Protein AF-A0A3A4ZQT6-F1 (afdb_monomer)

Solvent-accessible surface area (backbone atoms only — not comparable to full-atom values): 8982 Å² total; per-residue (Å²): 132,84,90,82,88,85,88,85,90,85,90,86,81,87,88,86,89,84,81,90,84,89,82,82,85,82,81,89,73,78,78,92,77,72,82,77,78,75,72,72,67,84,65,76,71,53,68,66,59,53,40,33,71,42,84,72,50,76,54,54,48,50,47,45,56,51,50,51,52,50,53,56,54,72,71,53,87,68,95,46,69,65,60,47,50,53,53,50,49,54,54,58,69,76,48,64,62,68,58,50,51,53,39,51,56,56,34,73,78,38,60,68,59,48,44,21,50,52,44,50,51,50,52,54,55,57,72,69,48,77,82,78,76,87,129

Structure (mmCIF, N/CA/C/O backbone):
data_AF-A0A3A4ZQT6-F1
#
_entry.id   AF-A0A3A4ZQT6-F1
#
loop_
_atom_site.group_PDB
_atom_site.id
_atom_site.type_symbol
_atom_site.label_atom_id
_atom_site.label_alt_id
_atom_site.label_comp_id
_atom_site.label_asym_id
_atom_site.label_entity_id
_atom_site.label_seq_id
_atom_site.pdbx_PDB_ins_code
_atom_site.Cartn_x
_atom_site.Cartn_y
_atom_site.Cartn_z
_atom_site.occupancy
_atom_site.B_iso_or_equiv
_atom_site.auth_seq_id
_atom_site.auth_comp_id
_atom_site.auth_asym_id
_atom_site.auth_atom_id
_atom_site.pdbx_PDB_model_num
ATOM 1 N N . MET A 1 1 ? -16.294 -46.267 60.891 1.00 39.03 1 MET A N 1
ATOM 2 C CA . MET A 1 1 ? -15.465 -46.347 62.117 1.00 39.03 1 MET A CA 1
ATOM 3 C C . MET A 1 1 ? -15.297 -44.947 62.706 1.00 39.03 1 MET A C 1
ATOM 5 O O . MET A 1 1 ? -14.992 -44.058 61.935 1.00 39.03 1 MET A O 1
ATOM 9 N N . LYS A 1 2 ? -15.489 -44.810 64.035 1.00 44.78 2 LYS A N 1
ATOM 10 C CA . LYS A 1 2 ? -15.024 -43.741 64.969 1.00 44.78 2 LYS A CA 1
ATOM 11 C C . LYS A 1 2 ? -15.373 -42.278 64.601 1.00 44.78 2 LYS A C 1
ATOM 13 O O . LYS A 1 2 ? -14.797 -41.729 63.682 1.00 44.78 2 LYS A O 1
ATOM 18 N N . LYS A 1 3 ? -16.395 -41.630 65.189 1.00 42.94 3 LYS A N 1
ATOM 19 C CA . LYS A 1 3 ? -16.565 -41.095 66.573 1.00 42.94 3 LYS A CA 1
ATOM 20 C C . LYS A 1 3 ? -15.438 -40.163 67.066 1.00 42.94 3 LYS A C 1
ATOM 22 O O . LYS A 1 3 ? -14.338 -40.662 67.283 1.00 42.94 3 LYS A O 1
ATOM 27 N N . ARG A 1 4 ? -15.829 -38.919 67.417 1.00 46.47 4 ARG A N 1
ATOM 28 C CA . ARG A 1 4 ? -15.564 -38.104 68.648 1.00 46.47 4 ARG A CA 1
ATOM 29 C C . ARG A 1 4 ? -15.387 -36.615 68.262 1.00 46.47 4 ARG A C 1
ATOM 31 O O . ARG A 1 4 ? -14.566 -36.330 67.406 1.00 46.47 4 ARG A O 1
ATOM 38 N N . LEU A 1 5 ? -16.289 -35.689 68.628 1.00 48.03 5 LEU A N 1
ATOM 39 C CA . LEU A 1 5 ? -16.426 -35.006 69.940 1.00 48.03 5 LEU A CA 1
ATOM 40 C C . LEU A 1 5 ? -15.076 -34.478 70.457 1.00 48.03 5 LEU A C 1
ATOM 42 O O . LEU A 1 5 ? -14.201 -35.285 70.738 1.00 48.03 5 LEU A O 1
ATOM 46 N N . ASP A 1 6 ? -14.891 -33.162 70.604 1.00 46.44 6 ASP A N 1
ATOM 47 C CA . ASP A 1 6 ? -15.310 -32.447 71.818 1.00 46.44 6 ASP A CA 1
ATOM 48 C C . ASP A 1 6 ? -15.060 -30.928 71.754 1.00 46.44 6 ASP A C 1
ATOM 50 O O . ASP A 1 6 ? -14.143 -30.437 71.098 1.00 46.44 6 ASP A O 1
ATOM 54 N N . ALA A 1 7 ? -15.908 -30.199 72.476 1.00 48.22 7 ALA A N 1
ATOM 55 C CA . ALA A 1 7 ? -15.808 -28.778 72.790 1.00 48.22 7 ALA A CA 1
ATOM 56 C C . ALA A 1 7 ? -15.095 -28.587 74.140 1.00 48.22 7 ALA A C 1
ATOM 58 O O . ALA A 1 7 ? -15.294 -29.422 75.009 1.00 48.22 7 ALA A O 1
ATOM 59 N N . THR A 1 8 ? -14.359 -27.485 74.369 1.00 49.69 8 THR A N 1
ATOM 60 C CA . THR A 1 8 ? -14.031 -26.887 75.701 1.00 49.69 8 THR A CA 1
ATOM 61 C C . THR A 1 8 ? -13.295 -25.547 75.457 1.00 49.69 8 THR A C 1
ATOM 63 O O . THR A 1 8 ? -12.245 -25.551 74.833 1.00 49.69 8 THR A O 1
ATOM 66 N N . ARG A 1 9 ? -13.846 -24.334 75.662 1.00 39.91 9 ARG A N 1
ATOM 67 C CA . ARG A 1 9 ? -14.143 -23.561 76.899 1.00 39.91 9 ARG A CA 1
ATOM 68 C C . ARG A 1 9 ? -12.942 -23.322 77.849 1.00 39.91 9 ARG A C 1
ATOM 70 O O . ARG A 1 9 ? -12.713 -24.140 78.724 1.00 39.91 9 ARG A O 1
ATOM 77 N N . ARG A 1 10 ? -12.315 -22.131 77.802 1.00 47.00 10 ARG A N 1
ATOM 78 C CA . ARG A 1 10 ? -12.367 -21.040 78.826 1.00 47.00 10 ARG A CA 1
ATOM 79 C C . ARG A 1 10 ? -11.116 -20.122 78.845 1.00 47.00 10 ARG A C 1
ATOM 81 O O . ARG A 1 10 ? -10.052 -20.551 78.420 1.00 47.00 10 ARG A O 1
ATOM 88 N N . PRO A 1 11 ? -11.266 -18.868 79.332 1.00 52.22 11 PRO A N 1
ATOM 89 C CA . PRO A 1 11 ? -10.244 -17.815 79.338 1.00 52.22 11 PRO A CA 1
ATOM 90 C C . PRO A 1 11 ? -9.460 -17.747 80.662 1.00 52.22 11 PRO A C 1
ATOM 92 O O . PRO A 1 11 ? -9.921 -18.261 81.681 1.00 52.22 11 PRO A O 1
ATOM 95 N N . ALA A 1 12 ? -8.332 -17.028 80.670 1.00 42.75 12 ALA A N 1
ATOM 96 C CA . ALA A 1 12 ? -7.641 -16.601 81.888 1.00 42.75 12 ALA A CA 1
ATOM 97 C C . ALA A 1 12 ? -7.101 -15.162 81.748 1.00 42.75 12 ALA A C 1
ATOM 99 O O . ALA A 1 12 ? -6.581 -14.771 80.705 1.00 42.75 12 ALA A O 1
ATOM 100 N N . LEU A 1 13 ? -7.301 -14.388 82.815 1.00 39.53 13 LEU A N 1
ATOM 101 C CA . LEU A 1 13 ? -6.990 -12.971 83.030 1.00 39.53 13 LEU A CA 1
ATOM 102 C C . LEU A 1 13 ? -5.545 -12.774 83.552 1.00 39.53 13 LEU A C 1
ATOM 104 O O . LEU A 1 13 ? -5.144 -13.583 84.377 1.00 39.53 13 LEU A O 1
ATOM 108 N N . LEU A 1 14 ? -4.868 -11.697 83.085 1.00 46.53 14 LEU A N 1
ATOM 109 C CA . LEU A 1 14 ? -4.000 -10.655 83.739 1.00 46.53 14 LEU A CA 1
ATOM 110 C C . LEU A 1 14 ? -3.048 -11.033 84.926 1.00 46.53 14 LEU A C 1
ATOM 112 O O . LEU A 1 14 ? -3.345 -12.014 85.592 1.00 46.53 14 LEU A O 1
ATOM 116 N N . PRO A 1 15 ? -1.976 -10.262 85.312 1.00 52.00 15 PRO A N 1
ATOM 117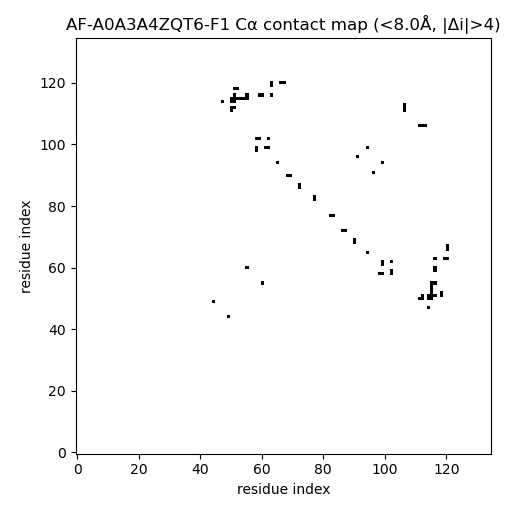 C CA . PRO A 1 15 ? -1.802 -8.791 85.200 1.00 52.00 15 PRO A CA 1
ATOM 118 C C . PRO A 1 15 ? -0.350 -8.203 85.063 1.00 52.00 15 PRO A C 1
ATOM 120 O O . PRO A 1 15 ? 0.651 -8.908 85.058 1.00 52.00 15 PRO A O 1
ATOM 123 N N . SER A 1 16 ? -0.305 -6.858 85.071 1.00 40.44 16 SER A N 1
ATOM 124 C CA . SER A 1 16 ? 0.651 -5.935 85.742 1.00 40.44 16 SER A CA 1
ATOM 125 C C . SER A 1 16 ? 1.959 -5.415 85.100 1.00 40.44 16 SER A C 1
ATOM 127 O O . SER A 1 16 ? 2.955 -6.112 84.971 1.00 40.44 16 SER A O 1
ATOM 129 N N . ASP A 1 17 ? 1.920 -4.083 84.909 1.00 39.50 17 ASP A N 1
ATOM 130 C CA . ASP A 1 17 ? 2.918 -3.035 85.208 1.00 39.50 17 ASP A CA 1
ATOM 131 C C . ASP A 1 17 ? 4.228 -2.888 84.410 1.00 39.50 17 ASP A C 1
ATOM 133 O O . ASP A 1 17 ? 5.159 -3.666 84.560 1.00 39.50 17 ASP A O 1
ATOM 137 N N . ALA A 1 18 ? 4.382 -1.738 83.721 1.00 41.12 18 ALA A N 1
ATOM 138 C CA . ALA A 1 18 ? 5.216 -0.615 84.206 1.00 41.12 18 ALA A CA 1
ATOM 139 C C . ALA A 1 18 ? 5.327 0.586 83.214 1.00 41.12 18 ALA A C 1
ATOM 141 O O . ALA A 1 18 ? 5.846 0.475 82.113 1.00 41.12 18 ALA A O 1
ATOM 142 N N . ARG A 1 19 ? 4.857 1.760 83.676 1.00 40.78 19 ARG A N 1
ATOM 143 C CA . ARG A 1 19 ? 5.402 3.150 83.574 1.00 40.78 19 ARG A CA 1
ATOM 144 C C . ARG A 1 19 ? 6.046 3.699 82.261 1.00 40.78 19 ARG A C 1
ATOM 146 O O . ARG A 1 19 ? 7.187 3.395 81.964 1.00 40.78 19 ARG A O 1
ATOM 153 N N . ARG A 1 20 ? 5.322 4.653 81.619 1.00 43.66 20 ARG A N 1
ATOM 154 C CA . ARG A 1 20 ? 5.610 6.086 81.216 1.00 43.66 20 ARG A CA 1
ATOM 155 C C . ARG A 1 20 ? 7.066 6.571 80.916 1.00 43.66 20 ARG A C 1
ATOM 157 O O . ARG A 1 20 ? 7.971 6.036 81.534 1.00 43.66 20 ARG A O 1
ATOM 164 N N . PRO A 1 21 ? 7.314 7.743 80.242 1.00 52.25 21 PRO A N 1
ATOM 165 C CA . PRO A 1 21 ? 6.452 8.654 79.439 1.00 52.25 21 PRO A CA 1
ATOM 166 C C . PRO A 1 21 ? 7.092 9.289 78.151 1.00 52.25 21 PRO A C 1
ATOM 168 O O . PRO A 1 21 ? 8.288 9.218 77.917 1.00 52.25 21 PRO A O 1
ATOM 171 N N . ARG A 1 22 ? 6.269 10.084 77.430 1.00 46.75 22 ARG A N 1
ATOM 172 C CA . ARG A 1 22 ? 6.587 11.308 76.636 1.00 46.75 22 ARG A CA 1
ATOM 173 C C . ARG A 1 22 ? 7.486 11.200 75.382 1.00 46.75 22 ARG A C 1
ATOM 175 O O . ARG A 1 22 ? 8.699 11.302 75.487 1.00 46.75 22 ARG A O 1
ATOM 182 N N . SER A 1 23 ? 6.876 11.391 74.205 1.00 43.75 23 SER A N 1
ATOM 183 C CA . SER A 1 23 ? 7.322 12.433 73.257 1.00 43.75 23 SER A CA 1
ATOM 184 C C . SER A 1 23 ? 6.226 12.828 72.240 1.00 43.75 23 SER A C 1
ATOM 186 O O . SER A 1 23 ? 5.641 12.013 71.541 1.00 43.75 23 SER A O 1
ATOM 188 N N . ARG A 1 24 ? 5.893 14.124 72.280 1.00 46.09 24 ARG A N 1
ATOM 189 C CA . ARG A 1 24 ? 5.515 15.064 71.203 1.00 46.09 24 ARG A CA 1
ATOM 190 C C . ARG A 1 24 ? 4.804 14.541 69.932 1.00 46.09 24 ARG A C 1
ATOM 192 O O . ARG A 1 24 ? 5.406 13.892 69.090 1.00 46.09 24 ARG A O 1
ATOM 199 N N . ARG A 1 25 ? 3.567 15.021 69.721 1.00 48.22 25 ARG A N 1
ATOM 200 C CA . ARG A 1 25 ? 2.979 15.248 68.378 1.00 48.22 25 ARG A CA 1
ATOM 201 C C . ARG A 1 25 ? 3.705 16.424 67.689 1.00 48.22 25 ARG A C 1
ATOM 203 O O . ARG A 1 25 ? 4.203 17.301 68.399 1.00 48.22 25 ARG A O 1
ATOM 210 N N . PRO A 1 26 ? 3.738 16.466 66.348 1.00 48.00 26 PRO A N 1
ATOM 211 C CA . PRO A 1 26 ? 2.718 17.231 65.617 1.00 48.00 26 PRO A CA 1
ATOM 212 C C . PRO A 1 26 ? 2.108 16.413 64.463 1.00 48.00 26 PRO A C 1
ATOM 214 O O . PRO A 1 26 ? 2.776 15.623 63.814 1.00 48.00 26 PRO A O 1
ATOM 217 N N . VAL A 1 27 ? 0.779 16.390 64.352 1.00 53.94 27 VAL A N 1
ATOM 218 C CA . VAL A 1 27 ? 0.007 17.191 63.379 1.00 53.94 27 VAL A CA 1
ATOM 219 C C . VAL A 1 27 ? 0.443 16.896 61.944 1.00 53.94 27 VAL A C 1
ATOM 221 O O . VAL A 1 27 ? 1.328 17.524 61.378 1.00 53.94 27 VAL A O 1
ATOM 224 N N . SER A 1 28 ? -0.249 15.908 61.391 1.00 50.06 28 SER A N 1
ATOM 225 C CA . SER A 1 28 ? -0.410 15.610 59.976 1.00 50.06 28 SER A CA 1
ATOM 226 C C . SER A 1 28 ? -0.653 16.880 59.158 1.00 50.06 28 SER A C 1
ATOM 228 O O . SER A 1 28 ? -1.742 17.452 59.193 1.00 50.06 28 SER A O 1
ATOM 230 N N . TRP A 1 29 ? 0.365 17.294 58.411 1.00 49.66 29 TRP A N 1
ATOM 231 C CA . TRP A 1 29 ? 0.215 18.132 57.230 1.00 49.66 29 TRP A CA 1
ATOM 232 C C . TRP A 1 29 ? 0.262 17.220 56.009 1.00 49.66 29 TRP A C 1
ATOM 234 O O . TRP A 1 29 ? 1.176 16.413 55.845 1.00 49.66 29 TRP A O 1
ATOM 244 N N . LEU A 1 30 ? -0.806 17.304 55.224 1.00 51.81 30 LEU A N 1
ATOM 245 C CA . LEU A 1 30 ? -1.047 16.556 53.999 1.00 51.81 30 LEU A CA 1
ATOM 246 C C . LEU A 1 30 ? 0.153 16.653 53.045 1.00 51.81 30 LEU A C 1
ATOM 248 O O . LEU A 1 30 ? 0.720 17.740 52.907 1.00 51.81 30 LEU A O 1
ATOM 252 N N . PRO A 1 31 ? 0.513 15.582 52.316 1.00 48.66 31 PRO A N 1
ATOM 253 C CA . PRO A 1 31 ? 1.413 15.742 51.195 1.00 48.66 31 PRO A CA 1
ATOM 254 C C . PRO A 1 31 ? 0.663 16.538 50.123 1.00 48.66 31 PRO A C 1
ATOM 256 O O . PRO A 1 31 ? -0.303 16.060 49.526 1.00 48.66 31 PRO A O 1
ATOM 259 N N . ALA A 1 32 ? 1.124 17.758 49.860 1.00 52.16 32 ALA A N 1
ATOM 260 C CA . ALA A 1 32 ? 0.798 18.547 48.675 1.00 52.16 32 ALA A CA 1
ATOM 261 C C . ALA A 1 32 ? 1.402 17.903 47.405 1.00 52.16 32 ALA A C 1
ATOM 263 O O . ALA A 1 32 ? 2.110 18.544 46.641 1.00 52.16 32 ALA A O 1
ATOM 264 N N . ALA A 1 33 ? 1.166 16.604 47.208 1.00 50.59 33 ALA A N 1
ATOM 265 C CA . ALA A 1 33 ? 1.690 15.799 46.105 1.00 50.59 33 ALA A CA 1
ATOM 266 C C . ALA A 1 33 ? 0.570 15.184 45.243 1.00 50.59 33 ALA A C 1
ATOM 268 O O . ALA A 1 33 ? 0.841 14.383 44.357 1.00 50.59 33 ALA A O 1
ATOM 269 N N . GLY A 1 34 ? -0.694 15.541 45.501 1.00 47.28 34 GLY A N 1
ATOM 270 C CA . GLY A 1 34 ? -1.856 14.964 44.814 1.00 47.28 34 GLY A CA 1
ATOM 271 C C . GLY A 1 34 ? -2.470 15.819 43.702 1.00 47.28 34 GLY A C 1
ATOM 272 O O . GLY A 1 34 ? -3.300 15.309 42.960 1.00 47.28 34 GLY A O 1
ATOM 273 N N . LEU A 1 35 ? -2.103 17.099 43.561 1.00 49.53 35 LEU A N 1
ATOM 274 C CA . LEU A 1 35 ? -2.874 18.045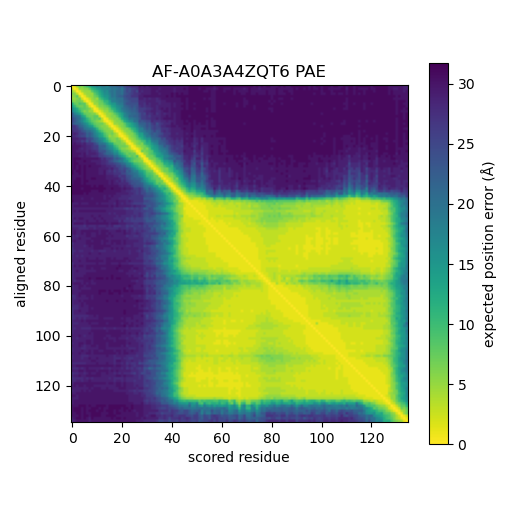 42.733 1.00 49.53 35 LEU A CA 1
ATOM 275 C C . LEU A 1 35 ? -2.180 18.521 41.442 1.00 49.53 35 LEU A C 1
ATOM 277 O O . LEU A 1 35 ? -2.646 19.470 40.824 1.00 49.53 35 LEU A O 1
ATOM 281 N N . VAL A 1 36 ? -1.085 17.885 41.015 1.00 48.41 36 VAL A N 1
ATOM 282 C CA . VAL A 1 36 ? -0.450 18.188 39.709 1.00 48.41 36 VAL A CA 1
ATOM 283 C C . VAL A 1 36 ? -0.774 17.123 38.647 1.00 48.41 36 VAL A C 1
ATOM 285 O O . VAL A 1 36 ? -0.687 17.394 37.456 1.00 48.41 36 VAL A O 1
ATOM 288 N N . LEU A 1 37 ? -1.248 15.935 39.041 1.00 50.94 37 LEU A N 1
ATOM 289 C CA . LEU A 1 37 ? -1.522 14.821 38.115 1.00 50.94 37 LEU A CA 1
ATOM 290 C C . LEU A 1 37 ? -2.944 14.788 37.522 1.00 50.94 37 LEU A C 1
ATOM 292 O O . LEU A 1 37 ? -3.223 13.942 36.681 1.00 50.94 37 LEU A O 1
ATOM 296 N N . LEU A 1 38 ? -3.841 15.701 37.911 1.00 49.47 38 LEU A N 1
ATOM 297 C CA . LEU A 1 38 ? -5.243 15.715 37.447 1.00 49.47 38 LEU A CA 1
ATOM 298 C C . LEU A 1 38 ? -5.542 16.774 36.371 1.00 49.47 38 LEU A C 1
ATOM 300 O O . LEU A 1 38 ? -6.699 16.987 36.026 1.00 49.47 38 LEU A O 1
ATOM 304 N N . LEU A 1 39 ? -4.508 17.416 35.815 1.00 48.28 39 LEU A N 1
ATOM 305 C CA . LEU A 1 39 ? -4.633 18.320 34.663 1.00 48.28 39 LEU A CA 1
ATOM 306 C C . LEU A 1 39 ? -4.357 17.624 33.320 1.00 48.28 39 LEU A C 1
ATOM 308 O O . LEU A 1 39 ? -4.200 18.298 32.302 1.00 48.28 39 LEU A O 1
ATOM 312 N N . PHE A 1 40 ? -4.358 16.285 33.277 1.00 51.97 40 PHE A N 1
ATOM 313 C CA . PHE A 1 40 ? -4.668 15.580 32.032 1.00 51.97 40 PHE A CA 1
ATOM 314 C C . PHE A 1 40 ? -6.156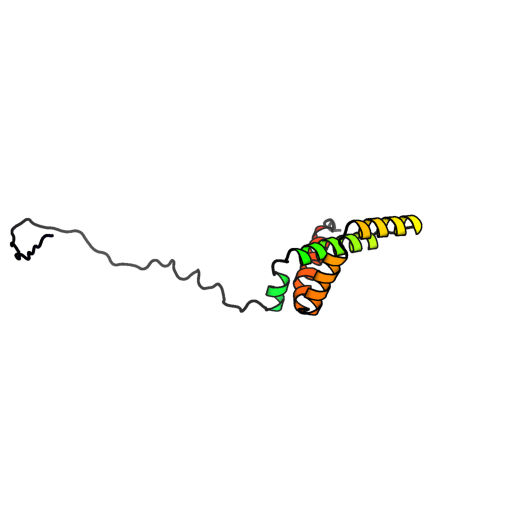 15.776 31.773 1.00 51.97 40 PHE A C 1
ATOM 316 O O . PHE A 1 40 ? -7.007 14.981 32.164 1.00 51.97 40 PHE A O 1
ATOM 323 N N . SER A 1 41 ? -6.449 16.935 31.192 1.00 49.59 41 SER A N 1
ATOM 324 C CA . SER A 1 41 ? -7.745 17.288 30.653 1.00 49.59 41 SER A CA 1
ATOM 325 C C . SER A 1 41 ? -8.288 16.085 29.895 1.00 49.59 41 SER A C 1
ATOM 327 O O . SER A 1 41 ? -7.696 15.653 28.907 1.00 49.59 41 SER A O 1
ATOM 329 N N . CYS A 1 42 ? -9.424 15.562 30.350 1.00 56.16 42 CYS A N 1
ATOM 330 C CA . CYS A 1 42 ? -10.305 14.703 29.573 1.00 56.16 42 CYS A CA 1
ATOM 331 C C . CYS A 1 42 ? -10.887 15.502 28.393 1.00 56.16 42 CYS A C 1
ATOM 333 O O . CYS A 1 42 ? -12.100 15.654 28.276 1.00 56.16 42 CYS A O 1
ATOM 335 N N . GLN A 1 43 ? -10.037 16.063 27.530 1.00 60.19 43 GLN A N 1
ATOM 336 C CA . GLN A 1 43 ? -10.448 16.350 26.168 1.00 60.19 43 GLN A CA 1
ATOM 337 C C . GLN A 1 43 ? -10.690 14.981 25.555 1.00 60.19 43 GLN A C 1
ATOM 339 O O . GLN A 1 43 ? -9.767 14.178 25.436 1.00 60.19 43 GLN A O 1
ATOM 344 N N . SER A 1 44 ? -11.955 14.678 25.265 1.00 61.84 44 SER A N 1
ATOM 345 C CA . SER A 1 44 ? -12.299 13.547 24.414 1.00 61.84 44 SER A CA 1
ATOM 346 C C . SER A 1 44 ? -11.396 13.628 23.191 1.00 61.84 44 SER A C 1
ATOM 348 O O . SER A 1 44 ? -11.478 14.617 22.459 1.00 61.84 44 SER A O 1
ATOM 350 N N . ALA A 1 45 ? -10.489 12.658 23.042 1.00 68.88 45 ALA A N 1
ATOM 351 C CA . ALA A 1 45 ? -9.594 12.602 21.899 1.00 68.88 45 ALA A CA 1
ATOM 352 C C . ALA A 1 45 ? -10.454 12.746 20.642 1.00 68.88 45 ALA A C 1
ATOM 354 O O . ALA A 1 45 ? -11.467 12.051 20.518 1.00 68.88 45 ALA A O 1
ATOM 355 N N . ASP A 1 46 ? -10.099 13.698 19.777 1.00 87.50 46 ASP A N 1
ATOM 356 C CA . ASP A 1 46 ? -10.783 13.887 18.502 1.00 87.50 46 ASP A CA 1
ATOM 357 C C . ASP A 1 46 ? -10.860 12.515 17.813 1.00 87.50 46 ASP A C 1
ATOM 359 O O . ASP A 1 46 ? -9.809 11.901 17.591 1.00 87.50 46 ASP A O 1
ATOM 363 N N . PRO A 1 47 ? -12.065 11.989 17.521 1.00 87.50 47 PRO A N 1
ATOM 364 C CA . PRO A 1 47 ? -12.213 10.651 16.959 1.00 87.50 47 PRO A CA 1
ATOM 365 C C . PRO A 1 47 ? -11.437 10.487 15.647 1.00 87.50 47 PRO A C 1
ATOM 367 O O . PRO A 1 47 ? -10.955 9.395 15.354 1.00 87.50 47 PRO A O 1
ATOM 370 N N . VAL A 1 48 ? -11.249 11.570 14.886 1.00 90.06 48 VAL A N 1
ATOM 371 C CA . VAL A 1 48 ? -10.444 11.563 13.660 1.00 90.06 48 VAL A CA 1
ATOM 372 C C . VAL A 1 48 ? -8.961 11.398 13.981 1.00 90.06 48 VAL A C 1
ATOM 374 O O . VAL A 1 48 ? -8.269 10.621 13.323 1.00 90.06 48 VAL A O 1
ATOM 377 N N . GLN A 1 49 ? -8.463 12.113 14.991 1.00 90.31 49 GLN A N 1
ATOM 378 C CA . GLN A 1 49 ? -7.069 12.011 15.415 1.00 90.31 49 GLN A CA 1
ATOM 379 C C . GLN A 1 49 ? -6.769 10.631 16.010 1.00 90.31 49 GLN A C 1
ATOM 381 O O . GLN A 1 49 ? -5.750 10.030 15.677 1.00 90.31 49 GLN A O 1
ATOM 386 N N . ALA A 1 50 ? -7.693 10.091 16.808 1.00 91.19 50 ALA A N 1
ATOM 387 C CA . ALA A 1 50 ? -7.581 8.745 17.355 1.00 91.19 50 ALA A CA 1
ATOM 388 C C . ALA A 1 50 ? -7.500 7.676 16.252 1.00 91.19 50 ALA A C 1
ATOM 390 O O . ALA A 1 50 ? -6.712 6.738 16.366 1.00 91.19 50 ALA A O 1
ATOM 391 N N . GLU A 1 51 ? -8.268 7.823 15.166 1.00 93.12 51 GLU A N 1
ATOM 392 C CA . GLU A 1 51 ? -8.196 6.886 14.041 1.00 93.12 51 GLU A CA 1
ATOM 393 C C . GLU A 1 51 ? -6.886 7.032 13.257 1.00 93.12 51 GLU A C 1
ATOM 395 O O . GLU A 1 51 ? -6.282 6.023 12.906 1.00 93.12 51 GLU A O 1
ATOM 400 N N . LYS A 1 52 ? -6.391 8.257 13.030 1.00 93.69 52 LYS A N 1
ATOM 401 C CA . LYS A 1 52 ? -5.090 8.485 12.368 1.00 93.69 52 LYS A CA 1
ATOM 402 C C . LYS A 1 52 ? -3.927 7.836 13.118 1.00 93.69 52 LYS A C 1
ATOM 404 O O . LYS A 1 52 ? -3.050 7.247 12.492 1.00 93.69 52 LYS A O 1
ATOM 409 N N . GLU A 1 53 ? -3.929 7.938 14.444 1.00 92.75 53 GLU A N 1
ATOM 410 C CA . GLU A 1 53 ? -2.864 7.422 15.315 1.00 92.75 53 GLU A CA 1
ATOM 411 C C . GLU A 1 53 ? -3.030 5.934 15.661 1.00 92.75 53 GLU A C 1
ATOM 413 O O . GLU A 1 53 ? -2.177 5.338 16.329 1.00 92.75 53 GLU A O 1
ATOM 418 N N . ARG A 1 54 ? -4.115 5.302 15.200 1.00 94.56 54 ARG A N 1
ATOM 419 C CA . ARG A 1 54 ? -4.390 3.896 15.482 1.00 94.56 54 ARG A CA 1
ATOM 420 C C . ARG A 1 54 ? -3.270 2.997 14.955 1.00 94.56 54 ARG A C 1
ATOM 422 O O . ARG A 1 54 ? -2.754 3.144 13.846 1.00 94.56 54 ARG A O 1
ATOM 429 N N . ILE A 1 55 ? -2.958 1.960 15.730 1.00 95.56 55 ILE A N 1
ATOM 430 C CA . ILE A 1 55 ? -2.040 0.899 15.313 1.00 95.56 55 ILE A CA 1
ATOM 431 C C . ILE A 1 55 ? -2.632 0.141 14.118 1.00 95.56 55 ILE A C 1
ATOM 433 O O . ILE A 1 55 ? -3.717 -0.442 14.200 1.00 95.56 55 ILE A O 1
ATOM 437 N N . LEU A 1 56 ? -1.878 0.111 13.020 1.00 96.62 56 LEU A N 1
ATOM 438 C CA . LEU A 1 56 ? -2.222 -0.645 11.820 1.00 96.62 56 LEU A CA 1
ATOM 439 C C . LEU A 1 56 ? -2.133 -2.151 12.072 1.00 96.62 56 LEU A C 1
ATOM 441 O O . LEU A 1 56 ? -1.149 -2.644 12.631 1.00 96.62 56 LEU A O 1
ATOM 445 N N . GLY A 1 57 ? -3.134 -2.893 11.605 1.00 96.38 57 GLY A N 1
ATOM 446 C CA . GLY A 1 57 ? -3.118 -4.351 11.578 1.00 96.38 57 GLY A CA 1
ATOM 447 C C . GLY A 1 57 ? -2.134 -4.913 10.539 1.00 96.38 57 GLY A C 1
ATOM 448 O O . GLY A 1 57 ? -1.628 -4.169 9.700 1.00 96.38 57 GLY A O 1
ATOM 449 N N . PRO A 1 58 ? -1.860 -6.231 10.550 1.00 96.88 58 PRO A N 1
ATOM 450 C CA . PRO A 1 58 ? -0.886 -6.846 9.644 1.00 96.88 58 PRO A CA 1
ATOM 451 C C . PRO A 1 58 ? -1.175 -6.615 8.157 1.00 96.88 58 PRO A C 1
ATOM 453 O O . PRO A 1 58 ? -0.248 -6.370 7.393 1.00 96.88 58 PRO A O 1
ATOM 456 N N . ASP A 1 59 ? -2.442 -6.684 7.754 1.00 96.69 59 ASP A N 1
ATOM 457 C CA . ASP A 1 59 ? -2.850 -6.505 6.356 1.00 96.69 59 ASP A CA 1
ATOM 458 C C . ASP A 1 59 ? -2.844 -5.035 5.926 1.00 96.69 59 ASP A C 1
ATOM 460 O O . ASP A 1 59 ? -2.481 -4.725 4.797 1.00 96.69 59 ASP A O 1
ATOM 464 N N . GLU A 1 60 ? -3.152 -4.115 6.841 1.00 97.12 60 GLU A N 1
ATOM 465 C CA . GLU A 1 60 ? -3.039 -2.675 6.584 1.00 97.12 60 GLU A CA 1
ATOM 466 C C . GLU A 1 60 ? -1.574 -2.257 6.434 1.00 97.12 60 GLU A C 1
ATOM 468 O O . GLU A 1 60 ? -1.245 -1.483 5.542 1.00 97.12 60 GLU A O 1
ATOM 473 N N . ARG A 1 61 ? -0.674 -2.798 7.267 1.00 97.38 61 ARG A N 1
ATOM 474 C CA . ARG A 1 61 ? 0.774 -2.576 7.116 1.00 97.38 61 ARG A CA 1
ATOM 475 C C . ARG A 1 61 ? 1.285 -3.112 5.781 1.00 97.38 61 ARG A C 1
ATOM 477 O O . ARG A 1 61 ? 2.044 -2.428 5.109 1.00 97.38 61 ARG A O 1
ATOM 484 N N . TYR A 1 62 ? 0.812 -4.289 5.379 1.00 97.50 62 TYR A N 1
ATOM 485 C CA . TYR A 1 62 ? 1.153 -4.871 4.083 1.00 97.50 62 TYR A CA 1
ATOM 486 C C . TYR A 1 62 ? 0.670 -4.003 2.909 1.00 97.50 62 TYR A C 1
ATOM 488 O O . TYR A 1 62 ? 1.404 -3.803 1.945 1.00 97.50 62 TYR A O 1
ATOM 496 N N . LEU A 1 63 ? -0.531 -3.417 3.011 1.00 97.25 63 LEU A N 1
ATOM 497 C CA . LEU A 1 63 ? -1.010 -2.425 2.043 1.00 97.25 63 LEU A CA 1
ATOM 498 C C . LEU A 1 63 ? -0.132 -1.169 2.013 1.00 97.25 63 LEU A C 1
ATOM 500 O O . LEU A 1 63 ? 0.162 -0.674 0.930 1.00 97.25 63 LEU A O 1
ATOM 504 N N . VAL A 1 64 ? 0.298 -0.655 3.170 1.00 97.56 64 VAL A N 1
ATOM 505 C CA . VAL A 1 64 ? 1.216 0.496 3.228 1.00 97.56 64 VAL A CA 1
ATOM 506 C C . VAL A 1 64 ? 2.514 0.191 2.480 1.00 97.56 64 VAL A C 1
ATOM 508 O O . VAL A 1 64 ? 2.939 1.003 1.665 1.00 97.56 64 VAL A O 1
ATOM 511 N N . GLU A 1 65 ? 3.120 -0.974 2.707 1.00 97.25 65 GLU A N 1
ATOM 512 C CA . GLU A 1 65 ? 4.336 -1.401 1.998 1.00 97.25 65 GLU A CA 1
ATOM 513 C C . GLU A 1 65 ? 4.119 -1.465 0.480 1.00 97.25 65 GLU A C 1
ATOM 515 O O . GLU A 1 65 ? 4.928 -0.936 -0.286 1.00 97.25 65 GLU A O 1
ATOM 520 N N . TYR A 1 66 ? 2.997 -2.049 0.049 1.00 97.44 66 TYR A N 1
ATOM 521 C CA . TYR A 1 66 ? 2.619 -2.124 -1.362 1.00 97.44 66 TYR A CA 1
ATOM 522 C C . TYR A 1 66 ? 2.474 -0.738 -1.998 1.00 97.44 66 TYR A C 1
ATOM 524 O O . TYR A 1 66 ? 3.086 -0.457 -3.030 1.00 97.44 66 TYR A O 1
ATOM 532 N N . TYR A 1 67 ? 1.724 0.164 -1.359 1.00 97.00 67 TYR A N 1
ATOM 533 C CA . TYR A 1 67 ? 1.544 1.524 -1.863 1.00 97.00 67 TYR A CA 1
ATOM 534 C C . TYR A 1 67 ? 2.849 2.316 -1.878 1.00 97.00 67 TYR A C 1
ATOM 536 O O . TYR A 1 67 ? 3.092 3.046 -2.8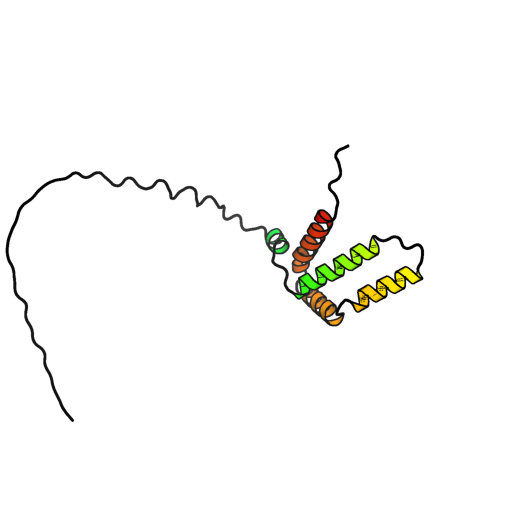33 1.00 97.00 67 TYR A O 1
ATOM 544 N N . MET A 1 68 ? 3.718 2.152 -0.878 1.00 96.44 68 MET A N 1
ATOM 545 C CA . MET A 1 68 ? 5.035 2.794 -0.887 1.00 96.44 68 MET A CA 1
ATOM 546 C C . MET A 1 68 ? 5.874 2.345 -2.087 1.00 96.44 68 MET A C 1
ATOM 548 O O . MET A 1 68 ? 6.501 3.188 -2.725 1.00 96.44 68 MET A O 1
ATOM 552 N N . LYS A 1 69 ? 5.831 1.057 -2.457 1.00 95.50 69 LYS A N 1
ATOM 553 C CA . LYS A 1 69 ? 6.524 0.554 -3.653 1.00 95.50 69 LYS A CA 1
ATOM 554 C C . LYS A 1 69 ? 5.949 1.103 -4.952 1.00 95.50 69 LYS A C 1
ATOM 556 O O . LYS A 1 69 ? 6.721 1.475 -5.833 1.00 95.50 69 LYS A O 1
ATOM 561 N N . ILE A 1 70 ? 4.624 1.212 -5.055 1.00 95.00 70 ILE A N 1
ATOM 562 C CA . ILE A 1 70 ? 3.982 1.866 -6.203 1.00 95.00 70 ILE A CA 1
ATOM 563 C C . ILE A 1 70 ? 4.408 3.333 -6.287 1.00 95.00 70 ILE A C 1
ATOM 565 O O . ILE A 1 70 ? 4.823 3.781 -7.347 1.0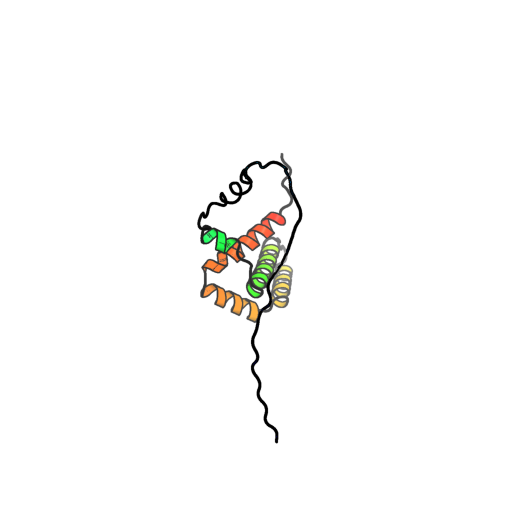0 95.00 70 ILE A O 1
ATOM 569 N N . ILE A 1 71 ? 4.374 4.068 -5.175 1.00 93.88 71 ILE A N 1
ATOM 570 C CA . ILE A 1 71 ? 4.764 5.483 -5.134 1.00 93.88 71 ILE A CA 1
ATOM 571 C C . ILE A 1 71 ? 6.234 5.666 -5.536 1.00 93.88 71 ILE A C 1
ATOM 573 O O . ILE A 1 71 ? 6.564 6.603 -6.259 1.00 93.88 71 ILE A O 1
ATOM 577 N N . GLU A 1 72 ? 7.136 4.800 -5.066 1.00 93.00 72 GLU A N 1
ATOM 578 C CA . GLU A 1 72 ? 8.548 4.807 -5.475 1.00 93.00 72 GLU A CA 1
ATOM 579 C C . GLU A 1 72 ? 8.709 4.552 -6.975 1.00 93.00 72 GLU A C 1
ATOM 581 O O . GLU A 1 72 ? 9.509 5.223 -7.622 1.00 93.00 72 GLU A O 1
ATOM 586 N N . PHE A 1 73 ? 7.948 3.605 -7.523 1.00 94.38 73 PHE A N 1
ATOM 587 C CA . PHE A 1 73 ? 7.936 3.298 -8.948 1.00 94.38 73 PHE A CA 1
ATOM 588 C C . PHE A 1 73 ? 7.385 4.456 -9.787 1.00 94.38 73 PHE A C 1
ATOM 590 O O . PH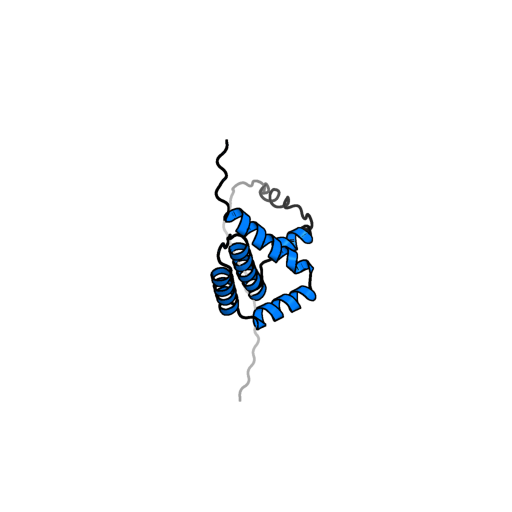E A 1 73 ? 7.975 4.807 -10.799 1.00 94.38 73 PHE A O 1
ATOM 597 N N . GLU A 1 74 ? 6.300 5.098 -9.356 1.00 91.81 74 GLU A N 1
ATOM 598 C CA . GLU A 1 74 ? 5.691 6.232 -10.064 1.00 91.81 74 GLU A CA 1
ATOM 599 C C . GLU A 1 74 ? 6.570 7.488 -10.066 1.00 91.81 74 GLU A C 1
ATOM 601 O O . GLU A 1 74 ? 6.464 8.307 -10.975 1.00 91.81 74 GLU A O 1
ATOM 606 N N . LYS A 1 75 ? 7.447 7.645 -9.067 1.00 91.06 75 LYS A N 1
ATOM 607 C CA . LYS A 1 75 ? 8.431 8.737 -9.013 1.00 91.06 75 LYS A CA 1
ATOM 608 C C . LYS A 1 75 ? 9.613 8.537 -9.961 1.00 91.06 75 LYS A C 1
ATOM 610 O O . LYS A 1 75 ? 10.359 9.488 -10.178 1.00 91.06 75 LYS A O 1
ATOM 615 N N . GLN A 1 76 ? 9.830 7.323 -10.461 1.00 89.38 76 GLN A N 1
ATOM 616 C CA . GLN A 1 76 ? 10.904 7.049 -11.409 1.00 89.38 76 GLN A CA 1
ATOM 617 C C . GLN A 1 76 ? 10.470 7.490 -12.806 1.00 89.38 76 GLN A C 1
ATOM 619 O O . GLN A 1 76 ? 9.402 7.116 -13.290 1.00 89.38 76 GLN A O 1
ATOM 624 N N . GLU A 1 77 ? 11.316 8.280 -13.459 1.00 87.19 77 GLU A N 1
ATOM 625 C CA . GLU A 1 77 ? 11.172 8.564 -14.882 1.00 87.19 77 GLU A CA 1
ATOM 626 C C . GLU A 1 77 ? 11.764 7.393 -15.670 1.00 87.19 77 GLU A C 1
ATOM 628 O O . GLU A 1 77 ? 12.891 6.961 -15.422 1.00 87.19 77 GLU A O 1
ATOM 633 N N . PHE A 1 78 ? 10.970 6.845 -16.587 1.00 87.12 78 PHE A N 1
ATOM 634 C CA . PHE A 1 78 ? 11.372 5.748 -17.455 1.00 87.12 78 PHE A CA 1
ATOM 635 C C . PHE A 1 78 ? 11.408 6.250 -18.893 1.00 87.12 78 PHE A C 1
ATOM 637 O O . PHE A 1 78 ? 10.362 6.559 -19.459 1.00 87.12 78 PHE A O 1
ATOM 644 N N . ASP A 1 79 ? 12.598 6.278 -19.485 1.00 87.88 79 ASP A N 1
ATOM 645 C CA . ASP A 1 79 ? 12.763 6.549 -20.918 1.00 87.88 79 ASP A CA 1
ATOM 646 C C . ASP A 1 79 ? 12.446 5.309 -21.776 1.00 87.88 79 ASP A C 1
ATOM 648 O O . ASP A 1 79 ? 12.146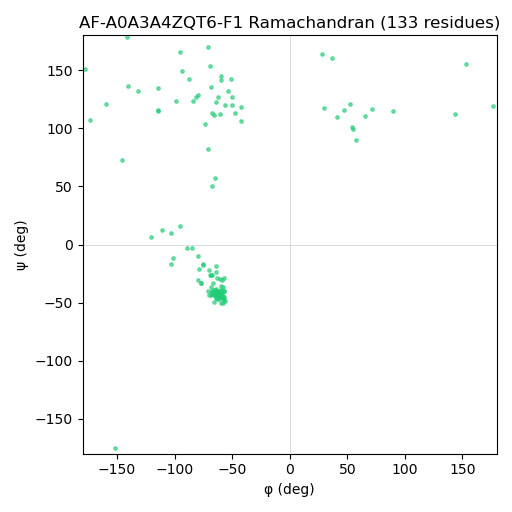 5.422 -22.964 1.00 87.88 79 ASP A O 1
ATOM 652 N N . ASP A 1 80 ? 12.501 4.118 -21.167 1.00 94.31 80 ASP A N 1
ATOM 653 C CA . ASP A 1 80 ? 12.226 2.827 -21.797 1.00 94.31 80 ASP A CA 1
ATOM 654 C C . ASP A 1 80 ? 10.976 2.170 -21.189 1.00 94.31 80 ASP A C 1
ATOM 656 O O . ASP A 1 80 ? 10.941 1.776 -20.016 1.00 94.31 80 ASP A O 1
ATOM 660 N N . GLU A 1 81 ? 9.947 2.008 -22.020 1.00 92.94 81 GLU A N 1
ATOM 661 C CA . GLU A 1 81 ? 8.675 1.403 -21.629 1.00 92.94 81 GLU A CA 1
ATOM 662 C C . GLU A 1 81 ? 8.804 -0.107 -21.344 1.00 92.94 81 GLU A C 1
ATOM 664 O O . GLU A 1 81 ? 8.052 -0.645 -20.528 1.00 92.94 81 GLU A O 1
ATOM 669 N N . ALA A 1 82 ? 9.777 -0.804 -21.947 1.00 94.06 82 ALA A N 1
ATOM 670 C CA . ALA A 1 82 ? 10.041 -2.211 -21.642 1.00 94.06 82 ALA A CA 1
ATOM 671 C C . ALA A 1 82 ? 10.607 -2.364 -20.222 1.00 94.06 82 ALA A C 1
ATOM 673 O O . ALA A 1 82 ? 10.128 -3.197 -19.449 1.00 94.06 82 ALA A O 1
ATOM 674 N N . LEU A 1 83 ? 11.549 -1.494 -19.840 1.00 92.25 83 LEU A N 1
ATOM 675 C CA . LEU A 1 83 ? 12.103 -1.457 -18.484 1.00 92.25 83 LEU A CA 1
ATOM 676 C C . LEU A 1 83 ? 11.014 -1.143 -17.446 1.00 92.25 83 LEU A C 1
ATOM 678 O O . LEU A 1 83 ? 10.959 -1.760 -16.379 1.00 92.25 83 LEU A O 1
ATOM 682 N N . ARG A 1 84 ? 10.112 -0.213 -17.778 1.00 93.81 84 ARG A N 1
ATOM 683 C CA . ARG A 1 84 ? 8.951 0.121 -16.948 1.00 93.81 84 ARG A CA 1
ATOM 684 C C . ARG A 1 84 ? 8.028 -1.081 -16.748 1.00 93.81 84 ARG A C 1
ATOM 686 O O . ARG A 1 84 ? 7.597 -1.340 -15.623 1.00 93.81 84 ARG A O 1
ATOM 693 N N . ALA A 1 85 ? 7.731 -1.819 -17.817 1.00 94.94 85 ALA A N 1
ATOM 694 C CA . ALA A 1 85 ? 6.887 -3.009 -17.761 1.00 94.94 85 ALA A CA 1
ATOM 695 C C . ALA A 1 85 ? 7.520 -4.127 -16.918 1.00 94.94 85 ALA A C 1
ATOM 697 O O . ALA A 1 85 ? 6.834 -4.729 -16.089 1.00 94.94 85 ALA A O 1
ATOM 698 N N . ASP A 1 86 ? 8.825 -4.363 -17.066 1.00 95.44 86 ASP A N 1
ATOM 699 C CA . ASP A 1 86 ? 9.549 -5.348 -16.260 1.00 95.44 86 ASP A CA 1
ATOM 700 C C . ASP A 1 86 ? 9.559 -4.970 -14.774 1.00 95.44 86 ASP A C 1
ATOM 702 O O . ASP A 1 86 ? 9.275 -5.815 -13.924 1.00 95.44 86 ASP A O 1
ATOM 706 N N . LYS A 1 87 ? 9.792 -3.692 -14.445 1.00 93.38 87 LYS A N 1
ATOM 707 C CA . LYS A 1 87 ? 9.732 -3.205 -13.058 1.00 93.38 87 LYS A CA 1
ATOM 708 C C . LYS A 1 87 ? 8.335 -3.301 -12.460 1.00 93.38 87 LYS A C 1
ATOM 710 O O . LYS A 1 87 ? 8.186 -3.684 -11.301 1.00 93.38 87 LYS A O 1
ATOM 715 N N . LYS A 1 88 ? 7.303 -3.014 -13.253 1.00 94.62 88 LYS A N 1
ATOM 716 C CA . LYS A 1 88 ? 5.915 -3.209 -12.833 1.00 94.62 88 LYS A CA 1
ATOM 717 C C . LYS A 1 88 ? 5.628 -4.682 -12.532 1.00 94.62 88 LYS A C 1
ATOM 719 O O . LYS A 1 88 ? 5.035 -4.973 -11.496 1.00 94.62 88 LYS A O 1
ATOM 724 N N . ARG A 1 89 ? 6.074 -5.605 -13.393 1.00 95.38 89 ARG A N 1
ATOM 725 C CA . ARG A 1 89 ? 5.922 -7.051 -13.168 1.00 95.38 89 ARG A CA 1
ATOM 726 C C . ARG A 1 89 ? 6.638 -7.491 -11.893 1.00 95.38 89 ARG A C 1
ATOM 728 O O . ARG A 1 89 ? 6.047 -8.208 -11.097 1.00 95.38 89 ARG A O 1
ATOM 735 N N . GLU A 1 90 ? 7.860 -7.015 -11.670 1.00 95.19 90 GLU A N 1
ATOM 736 C CA . GLU A 1 90 ? 8.633 -7.318 -10.461 1.00 95.19 90 GLU A CA 1
ATOM 737 C C . GLU A 1 90 ? 7.872 -6.916 -9.186 1.00 95.19 90 GLU A C 1
ATOM 739 O O . GLU A 1 90 ? 7.770 -7.703 -8.247 1.00 95.19 90 GLU A O 1
ATOM 744 N N . ILE A 1 91 ? 7.275 -5.719 -9.165 1.00 94.62 91 ILE A N 1
ATOM 745 C CA . ILE A 1 91 ? 6.431 -5.281 -8.045 1.00 94.62 91 ILE A CA 1
ATOM 746 C C . ILE A 1 91 ? 5.200 -6.183 -7.927 1.00 94.62 91 ILE A C 1
ATOM 748 O O . ILE A 1 91 ? 4.870 -6.633 -6.838 1.00 94.62 91 ILE A O 1
ATOM 752 N N . GLU A 1 92 ? 4.515 -6.493 -9.025 1.00 93.38 92 GLU A N 1
ATOM 753 C CA . GLU A 1 92 ? 3.330 -7.356 -8.987 1.00 93.38 92 GLU A CA 1
ATOM 754 C C . GLU A 1 92 ? 3.621 -8.793 -8.516 1.00 93.38 92 GLU A C 1
ATOM 756 O O . GLU A 1 92 ? 2.732 -9.426 -7.947 1.00 93.38 92 GLU A O 1
ATOM 761 N N . GLU A 1 93 ? 4.832 -9.307 -8.736 1.00 95.94 93 GLU A N 1
ATOM 762 C CA . GLU A 1 93 ? 5.279 -10.637 -8.296 1.00 95.94 93 GLU A CA 1
ATOM 763 C C . GLU A 1 93 ? 5.678 -10.671 -6.814 1.00 95.94 93 GLU A C 1
ATOM 765 O O . GLU A 1 93 ? 5.504 -11.692 -6.148 1.00 95.94 93 GLU A O 1
ATOM 770 N N . GLN A 1 94 ? 6.183 -9.560 -6.274 1.00 95.81 94 GLN A N 1
ATOM 771 C CA . GLN A 1 94 ? 6.581 -9.460 -4.865 1.00 95.81 94 GLN A CA 1
ATOM 772 C C . GLN A 1 94 ? 5.390 -9.469 -3.897 1.00 95.81 94 GLN A C 1
ATOM 774 O O . GLN A 1 94 ? 5.562 -9.783 -2.715 1.00 95.81 94 GLN A O 1
ATOM 779 N N . PHE A 1 95 ? 4.190 -9.117 -4.368 1.00 96.12 95 PHE A N 1
ATOM 780 C CA . PHE A 1 95 ? 3.030 -8.923 -3.507 1.00 96.12 95 PHE A CA 1
ATOM 781 C C . PHE A 1 95 ? 1.908 -9.944 -3.741 1.00 96.12 95 PHE A C 1
ATOM 783 O O . PHE A 1 95 ? 1.480 -10.214 -4.861 1.00 96.12 95 PHE A O 1
ATOM 790 N N . ASP A 1 96 ? 1.361 -10.473 -2.644 1.00 97.25 96 ASP A N 1
ATOM 791 C CA . ASP A 1 96 ? 0.211 -11.375 -2.660 1.00 97.25 96 ASP A CA 1
ATOM 792 C C . ASP A 1 96 ? -1.072 -10.592 -2.984 1.00 97.25 96 ASP A C 1
ATOM 794 O O . ASP A 1 96 ? -1.655 -9.907 -2.133 1.00 97.25 96 ASP A O 1
ATOM 798 N N . ARG A 1 97 ? -1.538 -10.743 -4.229 1.00 95.38 97 ARG A N 1
ATOM 799 C CA . ARG A 1 97 ? -2.774 -10.120 -4.724 1.00 95.38 97 ARG A CA 1
ATOM 800 C C . ARG A 1 97 ? -3.997 -10.501 -3.897 1.00 95.38 97 ARG A C 1
ATOM 802 O O . ARG A 1 97 ? -4.825 -9.638 -3.627 1.00 95.38 97 ARG A O 1
ATOM 809 N N . ALA A 1 98 ? -4.119 -11.756 -3.464 1.00 97.00 98 ALA A N 1
ATOM 810 C CA . ALA A 1 98 ? -5.277 -12.196 -2.690 1.00 97.00 98 ALA A CA 1
ATOM 811 C C . ALA A 1 98 ? -5.298 -11.520 -1.316 1.00 97.00 98 ALA A C 1
ATOM 813 O O . ALA A 1 98 ? -6.353 -11.096 -0.835 1.00 97.00 98 ALA A O 1
ATOM 814 N N . ARG A 1 99 ? -4.127 -11.363 -0.693 1.00 97.56 99 ARG A N 1
ATOM 815 C CA . ARG A 1 99 ? -3.995 -10.623 0.562 1.00 97.56 99 ARG A CA 1
ATOM 816 C C . ARG A 1 99 ? -4.349 -9.147 0.398 1.00 97.56 99 ARG A C 1
ATOM 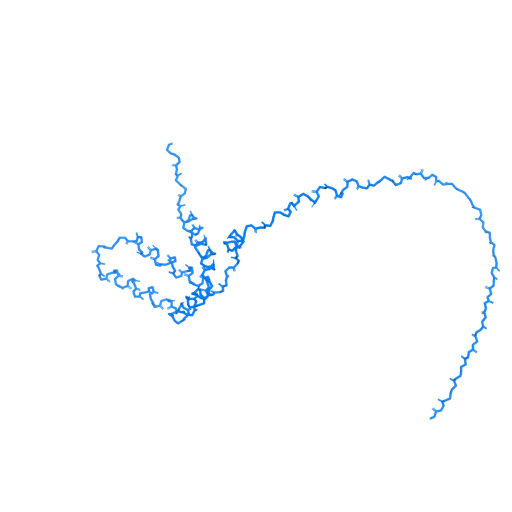818 O O . ARG A 1 99 ? -5.112 -8.639 1.218 1.00 97.56 99 ARG A O 1
ATOM 825 N N . ILE A 1 100 ? -3.866 -8.495 -0.661 1.00 96.88 100 ILE A N 1
ATOM 826 C CA . ILE A 1 100 ? -4.220 -7.105 -0.990 1.00 96.88 100 ILE A CA 1
ATOM 827 C C . ILE A 1 100 ? -5.733 -6.968 -1.176 1.00 96.88 100 ILE A C 1
ATOM 829 O O . ILE A 1 100 ? -6.351 -6.127 -0.529 1.00 96.88 100 ILE A O 1
ATOM 833 N N . SER A 1 101 ? -6.357 -7.831 -1.982 1.00 97.06 101 SER A N 1
ATOM 834 C CA . SER A 1 101 ? -7.804 -7.785 -2.219 1.00 97.06 101 SER A CA 1
ATOM 835 C C . SER A 1 101 ? -8.617 -7.959 -0.935 1.00 97.06 101 SER A C 1
ATOM 837 O O . SER A 1 101 ? -9.577 -7.223 -0.722 1.00 97.06 101 SER A O 1
ATOM 839 N N . ARG A 1 102 ? -8.227 -8.878 -0.039 1.00 96.62 102 ARG A N 1
ATOM 840 C CA . ARG A 1 102 ? -8.892 -9.030 1.270 1.00 96.62 102 ARG A CA 1
ATOM 841 C C . ARG A 1 102 ? -8.752 -7.781 2.135 1.00 96.62 102 ARG A C 1
ATOM 843 O O . ARG A 1 102 ? -9.714 -7.387 2.790 1.00 96.62 102 ARG A O 1
ATOM 850 N N . ALA A 1 103 ? -7.568 -7.176 2.148 1.00 95.81 103 ALA A N 1
ATOM 851 C CA . ALA A 1 103 ? -7.306 -5.972 2.921 1.00 95.81 103 ALA A CA 1
ATOM 852 C C . ALA A 1 103 ? -8.141 -4.786 2.407 1.00 95.81 103 ALA A C 1
ATOM 854 O O . ALA A 1 103 ? -8.765 -4.090 3.205 1.00 95.81 103 ALA A O 1
ATOM 855 N N . LEU A 1 104 ? -8.229 -4.613 1.084 1.00 97.06 104 LEU A N 1
ATOM 856 C CA . LEU A 1 104 ? -9.069 -3.591 0.452 1.00 97.06 104 LEU A CA 1
ATOM 857 C C . LEU A 1 104 ? -10.557 -3.813 0.749 1.00 97.06 104 LEU A C 1
ATOM 859 O O . LEU A 1 104 ? -11.222 -2.892 1.213 1.00 97.06 104 LEU A O 1
ATOM 863 N N . ALA A 1 105 ? -11.058 -5.043 0.610 1.00 96.50 105 ALA A N 1
ATOM 864 C CA . ALA A 1 105 ? -12.444 -5.371 0.954 1.00 96.50 105 ALA A CA 1
ATOM 865 C C . ALA A 1 105 ? -12.758 -5.096 2.439 1.00 96.50 105 ALA A C 1
ATOM 867 O O . ALA A 1 105 ? -13.852 -4.658 2.795 1.00 96.50 105 ALA A O 1
ATOM 868 N N . ALA A 1 106 ? -11.797 -5.314 3.343 1.00 94.75 106 ALA A N 1
ATOM 869 C CA . ALA A 1 106 ? -11.969 -4.975 4.755 1.00 94.75 106 ALA A CA 1
ATOM 870 C C . ALA A 1 106 ? -12.071 -3.455 4.993 1.00 94.75 106 ALA A C 1
ATOM 872 O O . ALA A 1 106 ? -12.792 -3.035 5.901 1.00 94.75 106 ALA A O 1
ATOM 873 N N . LEU A 1 107 ? -11.374 -2.646 4.190 1.00 96.12 107 LEU A N 1
ATOM 874 C CA . LEU A 1 107 ? -11.417 -1.182 4.253 1.00 96.12 107 LEU A CA 1
ATOM 875 C C . LEU A 1 107 ? -12.686 -0.602 3.625 1.00 96.12 107 LEU A C 1
ATOM 877 O O . LEU A 1 107 ? -13.206 0.380 4.140 1.00 96.12 107 LEU A O 1
ATOM 881 N N . GLU A 1 108 ? -13.235 -1.223 2.580 1.00 95.50 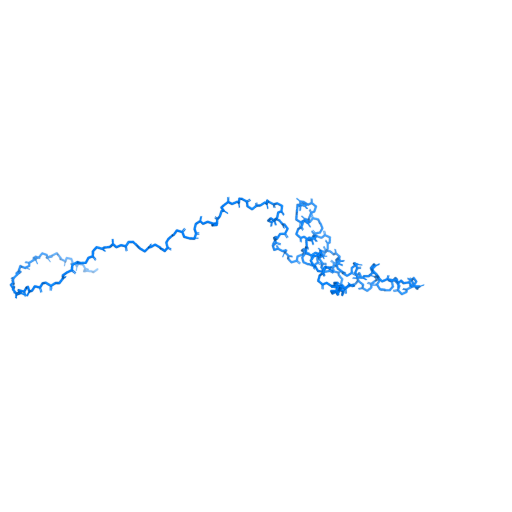108 GLU A N 1
ATOM 882 C CA . GLU A 1 108 ? -14.536 -0.830 2.011 1.00 95.50 108 GLU A CA 1
ATOM 883 C C . GLU A 1 108 ? -15.658 -0.889 3.055 1.00 95.50 108 GLU A C 1
ATOM 885 O O . GLU A 1 108 ? -16.527 -0.023 3.099 1.00 95.50 108 GLU A O 1
ATOM 890 N N . ASN A 1 109 ? -15.602 -1.877 3.952 1.00 95.44 109 ASN A N 1
ATOM 891 C CA . ASN A 1 109 ? -16.567 -2.021 5.041 1.00 95.44 109 ASN A CA 1
ATOM 892 C C . ASN A 1 109 ? -16.358 -1.018 6.193 1.00 95.44 109 ASN A C 1
ATOM 894 O O . ASN A 1 109 ? -17.242 -0.877 7.038 1.00 95.44 109 ASN A O 1
ATOM 898 N N . LYS A 1 110 ? -15.180 -0.387 6.288 1.00 94.69 110 LYS A N 1
ATOM 899 C CA . LYS A 1 110 ? -14.789 0.538 7.368 1.00 94.69 110 LYS A CA 1
ATOM 900 C C . LYS A 1 110 ? -13.883 1.644 6.810 1.00 94.69 110 LYS A C 1
ATOM 902 O O . LYS A 1 110 ? -12.669 1.606 7.045 1.00 94.69 110 LYS A O 1
ATOM 907 N N . PRO A 1 111 ? -14.443 2.597 6.048 1.00 94.00 111 PRO A N 1
ATOM 908 C CA . PRO A 1 111 ? -13.659 3.566 5.291 1.00 94.00 111 PRO A CA 1
ATOM 909 C C . PRO A 1 111 ? -12.833 4.506 6.177 1.00 94.00 111 PRO A C 1
ATOM 911 O O . PRO A 1 111 ? -11.797 4.996 5.743 1.00 94.00 111 PRO A O 1
ATOM 914 N N . GLU A 1 112 ? -13.217 4.720 7.435 1.00 94.06 112 GLU A N 1
ATOM 915 C CA . GLU A 1 112 ? -12.480 5.560 8.387 1.00 94.06 112 GLU A CA 1
ATOM 916 C C . GLU A 1 112 ? -11.064 5.023 8.632 1.00 94.06 112 GLU A C 1
ATOM 918 O O . GLU A 1 112 ? -10.127 5.795 8.831 1.00 94.06 112 GLU A O 1
ATOM 923 N N . ARG A 1 113 ? -10.874 3.701 8.516 1.00 94.88 113 ARG A N 1
ATOM 924 C CA . ARG A 1 113 ? -9.569 3.046 8.692 1.00 94.88 113 ARG A CA 1
ATOM 925 C C . ARG A 1 113 ? -8.538 3.465 7.649 1.00 94.88 113 ARG A C 1
ATOM 927 O O . ARG A 1 113 ? -7.340 3.318 7.897 1.00 94.88 113 ARG A O 1
ATOM 934 N N . TRP A 1 114 ? -8.974 4.029 6.519 1.00 96.94 114 TRP A N 1
ATOM 935 C CA . TRP A 1 114 ? -8.070 4.647 5.553 1.00 96.94 114 TRP A CA 1
ATOM 936 C C . TRP A 1 114 ? -7.260 5.788 6.164 1.00 96.94 114 TRP A C 1
ATOM 938 O O . TRP A 1 114 ? -6.122 5.992 5.752 1.00 96.94 114 TRP A O 1
ATOM 948 N N . LEU A 1 115 ? -7.790 6.504 7.162 1.00 96.69 115 LEU A N 1
ATOM 949 C CA . LEU A 1 115 ? -7.092 7.624 7.796 1.00 96.69 115 LEU A CA 1
ATOM 950 C C . LEU A 1 115 ? -5.747 7.197 8.391 1.00 96.69 115 LEU A C 1
ATOM 952 O O . LEU A 1 115 ? -4.743 7.873 8.170 1.00 96.69 115 LEU A O 1
ATOM 956 N N . ALA A 1 116 ? -5.713 6.055 9.078 1.00 96.56 116 ALA A N 1
ATOM 957 C CA . ALA A 1 116 ? -4.487 5.495 9.643 1.00 96.56 116 ALA A CA 1
ATOM 958 C C . ALA A 1 116 ? -3.471 5.121 8.547 1.00 96.56 116 ALA A C 1
ATOM 960 O O . ALA A 1 116 ? -2.272 5.373 8.675 1.00 96.56 116 ALA A O 1
ATOM 961 N N . ILE A 1 117 ? -3.954 4.535 7.445 1.00 97.62 117 ILE A N 1
ATOM 962 C CA . ILE A 1 117 ? -3.123 4.118 6.305 1.00 97.62 117 ILE A CA 1
ATOM 963 C C . ILE A 1 117 ? -2.518 5.343 5.616 1.00 97.62 117 ILE A C 1
ATOM 965 O O . ILE A 1 117 ? -1.304 5.402 5.425 1.00 97.62 117 ILE A O 1
ATOM 969 N N . TYR A 1 118 ? -3.339 6.345 5.299 1.00 96.94 118 TYR A N 1
ATOM 970 C CA . TYR A 1 118 ? -2.880 7.595 4.697 1.00 96.94 118 TYR A CA 1
ATOM 971 C C . TYR A 1 118 ? -1.910 8.347 5.605 1.00 96.94 118 TYR A C 1
ATOM 973 O O . TYR A 1 118 ? -0.883 8.820 5.120 1.00 96.94 118 TYR A O 1
ATOM 981 N N . SER A 1 119 ? -2.197 8.431 6.911 1.00 96.31 119 SER A N 1
ATOM 982 C CA . SER A 1 119 ? -1.283 9.054 7.877 1.00 96.31 119 SER A CA 1
ATOM 983 C C . SER A 1 119 ? 0.083 8.382 7.824 1.00 96.31 119 SER A C 1
ATOM 985 O O . SER A 1 119 ? 1.096 9.055 7.645 1.00 96.31 119 SER A O 1
ATOM 987 N N . ARG A 1 120 ? 0.111 7.043 7.859 1.00 97.44 120 ARG A N 1
ATOM 988 C CA . ARG A 1 120 ? 1.365 6.292 7.819 1.00 97.44 120 ARG A CA 1
ATOM 989 C C . ARG A 1 120 ? 2.134 6.495 6.516 1.00 97.44 120 ARG A C 1
ATOM 991 O O . ARG A 1 120 ? 3.345 6.687 6.560 1.00 97.44 120 ARG A O 1
ATOM 998 N N . ILE A 1 121 ? 1.461 6.463 5.366 1.00 96.69 121 ILE A N 1
ATOM 999 C CA . ILE A 1 121 ? 2.106 6.714 4.067 1.00 96.69 121 ILE A CA 1
ATOM 1000 C C . ILE A 1 121 ? 2.712 8.124 4.041 1.00 96.69 121 ILE A C 1
ATOM 1002 O O . ILE A 1 121 ? 3.861 8.288 3.636 1.00 96.69 121 ILE A O 1
ATOM 1006 N N . ASN A 1 122 ? 1.981 9.133 4.519 1.00 95.38 122 ASN A N 1
ATOM 1007 C CA . ASN A 1 122 ? 2.468 10.512 4.562 1.00 95.38 122 ASN A CA 1
ATOM 1008 C C . ASN A 1 122 ? 3.686 10.672 5.479 1.00 95.38 122 ASN A C 1
ATOM 1010 O O . ASN A 1 122 ? 4.655 11.320 5.089 1.00 95.38 122 ASN A O 1
ATOM 1014 N N . GLU A 1 123 ? 3.669 10.060 6.665 1.00 94.25 123 GLU A N 1
ATOM 1015 C CA . GLU A 1 123 ? 4.816 10.036 7.581 1.00 94.25 123 GLU A CA 1
ATOM 1016 C C . GLU A 1 123 ? 6.058 9.431 6.914 1.00 94.25 123 GLU A C 1
ATOM 1018 O O . GLU A 1 123 ? 7.142 10.012 6.974 1.00 94.25 123 GLU A O 1
ATOM 1023 N N . LEU A 1 124 ? 5.897 8.290 6.236 1.00 94.44 124 LEU A N 1
ATOM 1024 C CA . LEU A 1 124 ? 6.993 7.610 5.544 1.00 94.44 124 LEU A CA 1
ATOM 1025 C C . LEU A 1 124 ? 7.542 8.449 4.385 1.00 94.44 124 LEU A C 1
ATOM 1027 O O . LEU A 1 124 ? 8.756 8.547 4.215 1.00 94.44 124 LEU A O 1
ATOM 1031 N N . GLN A 1 125 ? 6.674 9.107 3.617 1.00 91.94 125 GLN A N 1
ATOM 1032 C CA . GLN A 1 125 ? 7.106 10.005 2.546 1.00 91.94 125 GLN A CA 1
ATOM 1033 C C . GLN A 1 125 ? 7.800 11.268 3.068 1.00 91.94 125 GLN A C 1
ATOM 1035 O O . GLN A 1 125 ? 8.747 11.740 2.439 1.00 91.94 125 GLN A O 1
ATOM 1040 N N . ALA A 1 126 ? 7.351 11.812 4.202 1.00 90.00 126 ALA A N 1
ATOM 1041 C CA . ALA A 1 126 ? 7.985 12.962 4.838 1.00 90.00 126 ALA A CA 1
ATOM 1042 C C . ALA A 1 126 ? 9.377 12.606 5.380 1.00 90.00 126 ALA A C 1
ATOM 1044 O O . ALA A 1 126 ? 10.320 13.363 5.166 1.00 90.00 126 ALA A O 1
ATOM 1045 N N . GLY A 1 127 ? 9.522 11.436 6.012 1.00 82.94 127 GLY A N 1
ATOM 1046 C CA . GLY A 1 127 ? 10.811 10.931 6.495 1.00 82.94 127 GLY A CA 1
ATOM 1047 C C . GLY A 1 127 ? 11.793 10.553 5.379 1.00 82.94 127 GLY A C 1
ATOM 1048 O O . GLY A 1 127 ? 13.000 10.616 5.584 1.00 82.94 127 GLY A O 1
ATOM 1049 N N . ALA A 1 128 ? 11.295 10.202 4.190 1.00 68.88 128 ALA A N 1
ATOM 1050 C CA . ALA A 1 128 ? 12.119 9.899 3.017 1.00 68.88 128 ALA A CA 1
ATOM 1051 C C . ALA A 1 128 ? 12.639 11.150 2.279 1.00 68.88 128 ALA A C 1
ATOM 1053 O O . ALA A 1 128 ? 13.473 11.030 1.380 1.00 68.88 128 ALA A O 1
ATOM 1054 N N . ARG A 1 129 ? 12.153 12.353 2.619 1.00 58.38 129 ARG A N 1
ATOM 1055 C CA . ARG A 1 129 ? 12.614 13.608 2.012 1.00 58.38 129 ARG A CA 1
ATOM 1056 C C . ARG A 1 129 ? 13.881 14.076 2.746 1.00 58.38 129 ARG A C 1
ATOM 1058 O O . ARG A 1 129 ? 13.816 14.258 3.961 1.00 58.38 129 ARG A O 1
ATOM 1065 N N . PRO A 1 130 ? 15.023 14.291 2.064 1.00 54.31 130 PRO A N 1
ATOM 1066 C CA . PRO A 1 130 ? 16.189 14.871 2.723 1.00 54.31 130 PRO A CA 1
ATOM 1067 C C . PRO A 1 130 ? 15.823 16.263 3.266 1.00 54.31 130 PRO A C 1
ATOM 1069 O O . PRO A 1 130 ? 15.010 16.955 2.637 1.00 54.31 130 PRO A O 1
ATOM 1072 N N . PRO A 1 131 ? 16.377 16.683 4.420 1.00 54.12 131 PRO A N 1
ATOM 1073 C CA . PRO A 1 131 ? 16.126 18.015 4.947 1.00 54.12 131 PRO A CA 1
ATOM 1074 C C . PRO A 1 131 ? 16.523 19.030 3.877 1.00 54.12 131 PRO A C 1
ATOM 1076 O O . PRO A 1 131 ? 17.663 19.051 3.419 1.00 54.12 131 PRO A O 1
ATOM 1079 N N . THR A 1 132 ? 15.565 19.840 3.433 1.00 55.81 132 THR A N 1
ATOM 1080 C CA . THR A 1 132 ? 15.845 20.969 2.549 1.00 55.81 132 THR A CA 1
ATOM 1081 C C . THR A 1 132 ? 16.783 21.908 3.290 1.00 55.81 132 THR A C 1
ATOM 1083 O O . THR A 1 132 ? 16.382 22.486 4.303 1.00 55.81 132 THR A O 1
ATOM 1086 N N . GLU A 1 133 ? 18.022 22.028 2.812 1.00 45.28 133 GLU A N 1
ATOM 1087 C CA . GLU A 1 133 ? 18.962 23.024 3.314 1.00 45.28 133 GLU A CA 1
ATOM 1088 C C . GLU A 1 133 ? 18.308 24.414 3.238 1.00 45.28 133 GLU A C 1
ATOM 1090 O O . GLU A 1 133 ? 17.697 24.753 2.215 1.00 45.28 133 GLU A O 1
ATOM 1095 N N . PRO A 1 134 ? 18.374 25.211 4.318 1.00 58.91 134 PRO A N 1
ATOM 1096 C CA . PRO A 1 134 ? 17.906 26.585 4.275 1.00 58.91 134 PRO A CA 1
ATOM 1097 C C . PRO A 1 134 ? 18.753 27.368 3.262 1.00 58.91 134 PRO A C 1
ATOM 1099 O O . PRO A 1 134 ? 19.981 27.334 3.323 1.00 58.91 134 PRO A O 1
ATOM 1102 N N . ARG A 1 135 ? 18.073 28.033 2.320 1.00 44.16 135 ARG A N 1
ATOM 1103 C CA . ARG A 1 135 ? 18.671 29.009 1.396 1.00 44.16 135 ARG A CA 1
ATOM 1104 C C . ARG A 1 135 ? 19.124 30.264 2.127 1.00 44.16 135 ARG A C 1
ATOM 1106 O O . ARG A 1 135 ? 18.415 30.665 3.078 1.00 44.16 135 ARG A O 1
#

Radius of gyration: 35.92 Å; Cα contacts (8 Å, |Δi|>4): 44; chains: 1; bounding box: 36×75×108 Å

pLDDT: mean 76.76, std 22.54, range [39.03, 97.62]

Sequence (135 aa):
MKKRLDATRRPALLPSDARRPRSRRPVSWLPAAGLVLLLFSCQSADPVQAEKERILGPDERYLVEYYMKIIEFEKQEFDDEALRADKKREIEEQFDRARISRALAALENKPERWLAIYSRINELQAGARPPTEPR

Mean predicted aligned error: 16.59 Å

Secondary structure (DSSP, 8-state):
-------------------------------TTSSSTT-S------HHHHHHTSPPPHHHHHHHHHHHHHHHHHTS--S-HHHHHHHHHHHHHHS-HHHHHHHHHHHHT-GGGHHHHHHHHHHHHHHTSPP----

Foldseek 3Di:
DDDDDDDDDDDDDDDDDDDDDDDDDDDDDDPPPPPPPPPPPPPPPDVLVCLQPDDDDPLLVLVLVLVLLVVVLVPDDDPDVVVNVVSVVVSVVVDDPVSNVVSVVVCVVPVSNVSNSVSVSVVVVVVPDDPDDDD